Protein AF-A0A2U1Q531-F1 (afdb_monomer)

Sequence (154 aa):
MQNKRLWTYALSFSCIAGFIVIVLNQFQDQLVFYVTPTDALSKYIENPTKNKFRLGGLVLEGSVAHPVDSHEIEFVITDLITDMLVRYEGQVPDLFREGHSVVVEGEVLAKHDEKYMPAEVANAIEKNKKLLAEEAEAGKKEGKEGIAFELCRH

Nearest PDB structures (foldseek):
  8ce8-assembly1_E  TM=5.928E-01  e=1.194E-07  Escherichia coli K-12
  1sr3-assembly1_A  TM=6.585E-01  e=2.165E-04  Escherichia coli
  7btb-assembly1_A  TM=3.939E-01  e=7.224E-01  Saccharomyces cerevisiae S288C
  6m6a-assembly1_D  TM=3.343E-01  e=1.917E+00  Thermus thermophilus HB8
  8i23-assembly1_D  TM=4.726E-01  e=5.087E+00  Acetivibrio thermocellus DSM 1313

Radius of gyration: 32.81 Å; Cα contacts (8 Å, |Δi|>4): 137; chains: 1; bounding box: 94×30×105 Å

Mean predicted aligned error: 16.89 Å

Secondary structure (DSSP, 8-state):
-HHHHHHHHHHHHHHHHHHHHHHHHHHHHT---EE-HHHHHHHHHH--S---EEEEEEEPTT--B--TTSSEEEEEEE-SS-EEEEEEES---TT--TTSEEEEEE------------THHHHHHHHHHHHHHHHHHHTTTSTTS---------

Foldseek 3Di:
DVVVVVVVVVVVVVVVVVVVVVVVVVVVLVPQDEDEPVRCVVVCVVPVDDHWHWYKAAWAPPQWDDPPPFQKIWTWGDNVPDIDIDIDHHHDDPPDDHGDMDIDTGDDPDPPPPPVPPCVVVVVVVVVVVVVVVVVVVVVVVPPPPPDDDDDDD

pLDDT: mean 71.31, std 16.18, range [33.19, 96.44]

Organism: Artemisia annua (NCBI:txid35608)

InterPro domains:
  IPR004329 CcmE/CycJ protein [PF03100] (32-118)
  IPR004329 CcmE/CycJ protein [PTHR34128] (1-108)
  IPR012340 Nucleic acid-binding, OB-fold [G3DSA:2.40.50.140] (23-137)
  IPR036127 CcmE-like superfamily [SSF82093] (27-124)

Solvent-accessible surface area (backbone atoms only — not comparable to full-atom values): 9458 Å² total; per-residue (Å²): 121,70,67,62,55,53,50,54,50,52,51,51,52,50,52,53,52,51,50,54,53,52,53,57,54,58,50,61,79,66,58,61,47,80,31,40,51,60,53,44,53,57,50,41,75,76,52,83,70,89,59,59,34,28,40,40,32,31,29,44,70,92,39,72,42,73,56,90,94,55,60,41,38,36,35,33,34,28,65,93,80,39,79,40,84,43,80,44,81,54,88,78,58,93,84,70,52,64,73,35,81,47,76,45,76,47,69,86,78,76,72,82,76,73,80,66,79,58,74,64,61,60,54,52,52,54,51,51,54,50,52,57,53,51,54,60,58,56,64,66,70,71,76,76,84,74,93,71,88,84,93,80,88,133

Structure (mmCIF, N/CA/C/O backbone):
data_AF-A0A2U1Q531-F1
#
_entry.id   AF-A0A2U1Q531-F1
#
loop_
_atom_site.group_PDB
_atom_site.id
_atom_site.type_symbol
_atom_site.label_atom_id
_atom_site.label_alt_id
_atom_site.label_comp_id
_atom_site.label_asym_id
_atom_site.label_entity_id
_atom_site.label_seq_id
_atom_site.pdbx_PDB_ins_code
_atom_site.Cartn_x
_atom_site.Cartn_y
_atom_site.Cartn_z
_atom_site.occupancy
_atom_site.B_iso_or_equiv
_atom_site.auth_seq_id
_atom_site.auth_comp_id
_atom_site.auth_asym_id
_atom_site.auth_atom_id
_atom_site.pdbx_PDB_model_num
ATOM 1 N N . MET A 1 1 ? -26.069 -2.897 50.893 1.00 58.41 1 MET A N 1
ATOM 2 C CA . MET A 1 1 ? -26.891 -2.863 49.654 1.00 58.41 1 MET A CA 1
ATOM 3 C C . MET A 1 1 ? -26.386 -1.836 48.628 1.00 58.41 1 MET A C 1
ATOM 5 O O . MET A 1 1 ? -26.436 -2.141 47.446 1.00 58.41 1 MET A O 1
ATOM 9 N N . GLN A 1 2 ? -25.865 -0.665 49.032 1.00 71.62 2 GLN A N 1
ATOM 10 C CA . GLN A 1 2 ? -25.408 0.397 48.107 1.00 71.62 2 GLN A CA 1
ATOM 11 C C . GLN A 1 2 ? -24.202 0.002 47.228 1.00 71.62 2 GLN A C 1
ATOM 13 O O . GLN A 1 2 ? -24.205 0.264 46.029 1.00 71.62 2 GLN A O 1
ATOM 18 N N . ASN A 1 3 ? -23.226 -0.725 47.775 1.00 77.81 3 ASN A N 1
ATOM 19 C CA . ASN A 1 3 ? -21.984 -1.084 47.072 1.00 77.81 3 ASN A CA 1
ATOM 20 C C . ASN A 1 3 ? -22.235 -2.035 45.885 1.00 77.81 3 ASN A C 1
ATOM 22 O O . ASN A 1 3 ? -21.501 -2.003 44.903 1.00 77.81 3 ASN A O 1
ATOM 26 N N . LYS A 1 4 ? -23.305 -2.847 45.945 1.00 83.12 4 LYS A N 1
ATOM 27 C CA . LYS A 1 4 ? -23.683 -3.779 44.868 1.00 83.12 4 LYS A CA 1
ATOM 28 C C . LYS A 1 4 ? -24.121 -3.043 43.596 1.00 83.12 4 LYS A C 1
ATOM 30 O O . LYS A 1 4 ? -23.809 -3.495 42.504 1.00 83.12 4 LYS A O 1
ATOM 35 N N . ARG A 1 5 ? -24.792 -1.893 43.742 1.00 85.69 5 ARG A N 1
ATOM 36 C CA . ARG A 1 5 ? -25.214 -1.044 42.613 1.00 85.69 5 ARG A CA 1
ATOM 37 C C . ARG A 1 5 ? -24.028 -0.318 41.974 1.00 85.69 5 ARG A C 1
ATOM 39 O O . ARG A 1 5 ? -23.938 -0.233 40.755 1.00 85.69 5 ARG A O 1
ATOM 46 N N . LEU A 1 6 ? -23.084 0.143 42.796 1.00 86.94 6 LEU A N 1
ATOM 47 C CA . LEU A 1 6 ? -21.832 0.734 42.314 1.00 86.94 6 LEU A CA 1
ATOM 48 C C . LEU A 1 6 ? -21.014 -0.265 41.485 1.00 86.94 6 LEU A C 1
ATOM 50 O O . LEU A 1 6 ? -20.556 0.078 40.401 1.00 86.94 6 LEU A O 1
ATOM 54 N N . TRP A 1 7 ? -20.917 -1.517 41.940 1.00 91.44 7 TRP A N 1
ATOM 55 C CA . TRP A 1 7 ? -20.253 -2.586 41.191 1.00 91.44 7 TRP A CA 1
ATOM 56 C C . TRP A 1 7 ? -20.927 -2.890 39.850 1.00 91.44 7 TRP A C 1
ATOM 58 O O . TRP A 1 7 ? -20.230 -3.067 38.854 1.00 91.44 7 TRP A O 1
ATOM 68 N N . THR A 1 8 ? -22.264 -2.893 39.781 1.00 90.00 8 THR A N 1
ATOM 69 C CA . THR A 1 8 ? -22.966 -3.107 38.503 1.00 90.00 8 THR A CA 1
ATOM 70 C C . THR A 1 8 ? -22.721 -1.984 37.497 1.00 90.00 8 THR A C 1
ATOM 72 O O . THR A 1 8 ? -22.568 -2.257 36.309 1.00 90.00 8 THR A O 1
ATOM 75 N N . TYR A 1 9 ? -22.631 -0.729 37.952 1.00 93.06 9 TYR A N 1
ATOM 76 C CA . TYR A 1 9 ? -22.313 0.391 37.062 1.00 93.06 9 TYR A CA 1
ATOM 77 C C . TYR A 1 9 ? -20.852 0.374 36.611 1.00 93.06 9 TYR A C 1
ATOM 79 O O . TYR A 1 9 ? -20.586 0.588 35.432 1.00 93.06 9 TYR A O 1
ATOM 87 N N . ALA A 1 10 ? -19.919 0.057 37.513 1.00 93.06 10 ALA A N 1
ATOM 88 C CA . ALA A 1 10 ? -18.504 -0.066 37.175 1.00 93.06 10 ALA A CA 1
ATOM 89 C C . ALA A 1 10 ? -18.252 -1.186 36.151 1.00 93.06 10 ALA A C 1
ATOM 91 O O . ALA A 1 10 ? -17.524 -0.976 35.183 1.00 93.06 10 ALA A O 1
ATOM 92 N N . LEU A 1 11 ? -18.905 -2.342 36.319 1.00 94.00 11 LEU A N 1
ATOM 93 C CA . LEU A 1 11 ? -18.819 -3.455 35.372 1.00 94.00 11 LEU A CA 1
ATOM 94 C C . LEU A 1 11 ? -19.366 -3.059 33.994 1.00 94.00 11 LEU A C 1
ATOM 96 O O . LEU A 1 11 ? -18.704 -3.280 32.985 1.00 94.00 11 LEU A O 1
ATOM 100 N N . SER A 1 12 ? -20.544 -2.427 33.958 1.00 94.31 12 SER A N 1
ATOM 101 C CA . SER A 1 12 ? -21.162 -1.961 32.710 1.00 94.31 12 SER A CA 1
ATOM 102 C C . SER A 1 12 ? -20.265 -0.962 31.971 1.00 94.31 12 SER A C 1
ATOM 104 O O . SER A 1 12 ? -19.989 -1.125 30.784 1.00 94.31 12 SER A O 1
ATOM 106 N N . PHE A 1 13 ? -19.725 0.026 32.689 1.00 95.88 13 PHE A N 1
ATOM 107 C CA . PHE A 1 13 ? -18.823 1.019 32.110 1.00 95.88 13 PHE A CA 1
ATOM 108 C C . PHE A 1 13 ? -17.522 0.389 31.592 1.00 95.88 13 PHE A C 1
ATOM 110 O O . PHE A 1 13 ? -17.073 0.718 30.496 1.00 95.88 13 PHE A O 1
ATOM 117 N N . SER A 1 14 ? -16.947 -0.559 32.338 1.00 95.94 14 SER A N 1
ATOM 118 C CA . SER A 1 14 ? -15.740 -1.279 31.921 1.00 95.94 14 SER A CA 1
ATOM 119 C C . SER A 1 14 ? -15.973 -2.118 30.663 1.00 95.94 14 SER A C 1
ATOM 121 O O . SER A 1 14 ? -15.122 -2.108 29.775 1.00 95.94 14 SER A O 1
ATOM 123 N N . CYS A 1 15 ? -17.128 -2.780 30.541 1.00 95.94 15 CYS A N 1
ATOM 124 C CA . CYS A 1 15 ? -17.490 -3.512 29.327 1.00 95.94 15 CYS A CA 1
ATOM 125 C C . CYS A 1 15 ? -17.602 -2.586 28.111 1.00 95.94 15 CYS A C 1
ATOM 127 O O . CYS A 1 15 ? -17.067 -2.908 27.053 1.00 95.94 15 CYS A O 1
ATOM 129 N N . ILE A 1 16 ? -18.255 -1.430 28.259 1.00 96.44 16 ILE A N 1
ATOM 130 C CA . ILE A 1 16 ? -18.401 -0.458 27.166 1.00 96.44 16 ILE A CA 1
ATOM 131 C C . ILE A 1 16 ? -17.032 0.103 26.762 1.00 96.44 16 ILE A C 1
ATOM 133 O O . ILE A 1 16 ? -16.711 0.145 25.577 1.00 96.44 16 ILE A O 1
ATOM 137 N N . ALA A 1 17 ? -16.198 0.483 27.733 1.00 96.38 17 ALA A N 1
ATOM 138 C CA . ALA A 1 17 ? -14.851 0.982 27.467 1.00 96.38 17 ALA A CA 1
ATOM 139 C C . ALA A 1 17 ? -13.979 -0.070 26.762 1.00 96.38 17 ALA A C 1
ATOM 141 O O . ALA A 1 17 ? -13.321 0.241 25.771 1.00 96.38 17 ALA A O 1
ATOM 142 N N . GLY A 1 18 ? -14.021 -1.324 27.222 1.00 96.12 18 GLY A N 1
ATOM 143 C CA . GLY A 1 18 ? -13.305 -2.430 26.587 1.00 96.12 18 GLY A CA 1
ATOM 144 C C . GLY A 1 18 ? -13.766 -2.675 25.151 1.00 96.12 18 GLY A C 1
ATOM 145 O O . GLY A 1 18 ? -12.936 -2.845 24.262 1.00 96.12 18 GLY A O 1
ATOM 146 N N . PHE A 1 19 ? -15.076 -2.613 24.899 1.00 95.75 19 PHE A N 1
ATOM 147 C CA . PHE A 1 19 ? -15.628 -2.750 23.553 1.00 95.75 19 PHE A CA 1
ATOM 148 C C . PHE A 1 19 ? -15.118 -1.656 22.609 1.00 95.75 19 PHE A C 1
ATOM 150 O O . PHE A 1 19 ? -14.678 -1.962 21.505 1.00 95.75 19 PHE A O 1
ATOM 157 N N . ILE A 1 20 ? -15.104 -0.396 23.056 1.00 95.56 20 ILE A N 1
ATOM 158 C CA . ILE A 1 20 ? -14.587 0.725 22.259 1.00 95.56 20 ILE A CA 1
ATOM 159 C C . ILE A 1 20 ? -13.110 0.507 21.908 1.00 95.56 20 ILE A C 1
ATOM 161 O O . ILE A 1 20 ? -12.731 0.677 20.754 1.00 95.56 20 ILE A O 1
ATOM 165 N N . VAL A 1 21 ? -12.283 0.091 22.874 1.00 94.38 21 VAL A N 1
ATOM 166 C CA . VAL A 1 21 ? -10.851 -0.165 22.640 1.00 94.38 21 VAL A CA 1
ATOM 167 C C . VAL A 1 21 ? -10.642 -1.278 21.615 1.00 94.38 21 VAL A C 1
ATOM 169 O O . VAL A 1 21 ? -9.837 -1.115 20.702 1.00 94.38 21 VAL A O 1
ATOM 172 N N . ILE A 1 22 ? -11.384 -2.383 21.728 1.00 93.06 22 ILE A N 1
ATOM 173 C CA . ILE A 1 22 ? -11.291 -3.503 20.782 1.00 93.06 22 ILE A CA 1
ATOM 174 C C . ILE A 1 22 ? -11.713 -3.062 19.379 1.00 93.06 22 ILE A C 1
ATOM 176 O O . ILE A 1 22 ? -11.012 -3.358 18.417 1.00 93.06 22 ILE A O 1
ATOM 180 N N . VAL A 1 23 ? -12.821 -2.325 19.255 1.00 92.69 23 VAL A N 1
ATOM 181 C CA . VAL A 1 23 ? -13.294 -1.821 17.957 1.00 92.69 23 VAL A CA 1
ATOM 182 C C . VAL A 1 23 ? -12.263 -0.892 17.326 1.00 92.69 23 VAL A C 1
ATOM 184 O O . VAL A 1 23 ? -11.963 -1.051 16.149 1.00 92.69 23 VAL A O 1
ATOM 187 N N . LEU A 1 24 ? -11.686 0.041 18.091 1.00 89.25 24 LEU A N 1
ATOM 188 C CA . LEU A 1 24 ? -10.657 0.952 17.581 1.00 89.25 24 LEU A CA 1
ATOM 189 C C . LEU A 1 24 ? -9.398 0.208 17.125 1.00 89.25 24 LEU A C 1
ATOM 191 O O . LEU A 1 24 ? -8.827 0.577 16.105 1.00 89.25 24 LEU A O 1
ATOM 195 N N . ASN A 1 25 ? -8.983 -0.830 17.854 1.00 85.38 25 ASN A N 1
ATOM 196 C CA . ASN A 1 25 ? -7.822 -1.641 17.494 1.00 85.38 25 ASN A CA 1
ATOM 197 C C . ASN A 1 25 ? -8.085 -2.447 16.207 1.00 85.38 25 ASN A C 1
ATOM 199 O O . ASN A 1 25 ? -7.344 -2.316 15.241 1.00 85.38 25 ASN A O 1
ATOM 203 N N . GLN A 1 26 ? -9.224 -3.143 16.132 1.00 84.06 26 GLN A N 1
ATOM 204 C CA . GLN A 1 26 ? -9.630 -3.901 14.944 1.00 84.06 26 GLN A CA 1
ATOM 205 C C . GLN A 1 26 ? -9.780 -3.017 13.695 1.00 84.06 26 GLN A C 1
ATOM 207 O O . GLN A 1 26 ? -9.519 -3.460 12.579 1.00 84.06 26 GLN A O 1
ATOM 212 N N . PHE A 1 27 ? -10.228 -1.769 13.864 1.00 80.75 27 PHE A N 1
ATOM 213 C CA . PHE A 1 27 ? -10.390 -0.841 12.747 1.00 80.75 27 PHE A CA 1
ATOM 214 C C . PHE A 1 27 ? -9.044 -0.408 12.156 1.00 80.75 27 PHE A C 1
ATOM 216 O O . PHE A 1 27 ? -8.960 -0.206 10.949 1.00 80.75 27 PHE A O 1
ATOM 223 N N . GLN A 1 28 ? -7.993 -0.289 12.977 1.00 71.56 28 GLN A N 1
ATOM 224 C CA . GLN A 1 28 ? -6.650 0.058 12.499 1.00 71.56 28 GLN A CA 1
ATOM 225 C C . GLN A 1 28 ? -6.092 -1.013 11.555 1.00 71.56 28 GLN A C 1
ATOM 227 O O . GLN A 1 28 ? -5.512 -0.661 10.531 1.00 71.56 28 GLN A O 1
ATOM 232 N N . ASP A 1 29 ? -6.369 -2.290 11.827 1.00 65.38 29 ASP A N 1
ATOM 233 C CA . ASP A 1 29 ? -5.927 -3.414 10.990 1.00 65.38 29 ASP A CA 1
ATOM 234 C C . ASP A 1 29 ? -6.640 -3.485 9.624 1.00 65.38 29 ASP A C 1
ATOM 236 O O . ASP A 1 29 ? -6.157 -4.135 8.697 1.00 65.38 29 ASP A O 1
ATOM 240 N N . GLN A 1 30 ? -7.798 -2.829 9.471 1.00 65.00 30 GLN A N 1
ATOM 241 C CA . GLN A 1 30 ? -8.578 -2.829 8.224 1.00 65.00 30 GLN A CA 1
ATOM 242 C C . GLN A 1 30 ? -8.338 -1.607 7.332 1.00 65.00 30 GLN A C 1
ATOM 244 O O . GLN A 1 30 ? -8.865 -1.547 6.217 1.00 65.00 30 GLN A O 1
ATOM 249 N N . LEU A 1 31 ? -7.563 -0.622 7.788 1.00 63.94 31 LEU A N 1
ATOM 250 C CA . LEU A 1 31 ? -7.257 0.552 6.982 1.00 63.94 31 LEU A CA 1
ATOM 251 C C . LEU A 1 31 ? -6.187 0.197 5.950 1.00 63.94 31 LEU A C 1
ATOM 253 O O . LEU A 1 31 ? -4.989 0.283 6.200 1.00 63.94 31 LEU A O 1
ATOM 257 N N . VAL A 1 32 ? -6.634 -0.178 4.753 1.00 62.72 32 VAL A N 1
ATOM 258 C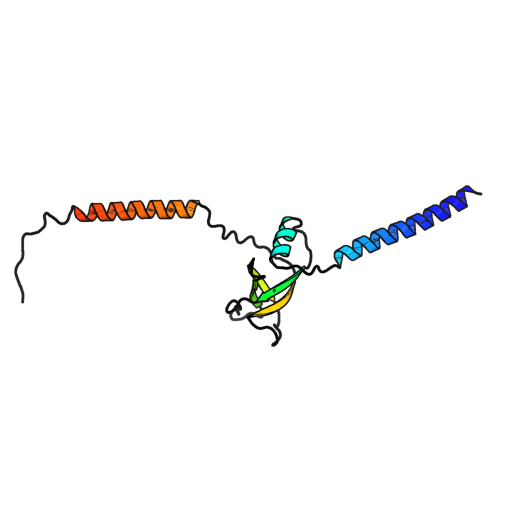 CA . VAL A 1 32 ? -5.754 -0.271 3.589 1.00 62.72 32 VAL A CA 1
ATOM 259 C C . VAL A 1 32 ? -5.355 1.152 3.201 1.00 62.72 32 VAL A C 1
ATOM 261 O O . VAL A 1 32 ? -6.119 1.883 2.567 1.00 62.72 32 VAL A O 1
ATOM 264 N N . PHE A 1 33 ? -4.178 1.580 3.653 1.00 66.12 33 PHE A N 1
ATOM 265 C CA . PHE A 1 33 ? -3.677 2.922 3.388 1.00 66.12 33 PHE A CA 1
ATOM 266 C C . PHE A 1 33 ? -3.363 3.071 1.898 1.00 66.12 33 PHE A C 1
ATOM 268 O O . PHE A 1 33 ? -2.575 2.298 1.349 1.00 66.12 33 PHE A O 1
ATOM 275 N N . TYR A 1 34 ? -3.964 4.082 1.265 1.00 69.81 34 TYR A N 1
ATOM 276 C CA . TYR A 1 34 ? -3.492 4.583 -0.020 1.00 69.81 34 TYR A CA 1
ATOM 277 C C . TYR A 1 34 ? -2.172 5.304 0.218 1.00 69.81 34 TYR A C 1
ATOM 279 O O . TYR A 1 34 ? -2.118 6.273 0.977 1.00 69.81 34 TYR A O 1
ATOM 287 N N . VAL A 1 35 ? -1.113 4.796 -0.389 1.00 73.62 35 VAL A N 1
ATOM 288 C CA . VAL A 1 35 ? 0.240 5.330 -0.266 1.00 73.62 35 VAL A CA 1
ATOM 289 C C . VAL A 1 35 ? 0.847 5.462 -1.651 1.00 73.62 35 VAL A C 1
ATOM 291 O O . VAL A 1 35 ? 0.609 4.637 -2.534 1.00 73.62 35 VAL A O 1
ATOM 294 N N . THR A 1 36 ? 1.621 6.518 -1.852 1.00 77.62 36 THR A N 1
ATOM 295 C CA . THR A 1 36 ? 2.486 6.624 -3.025 1.00 77.62 36 THR A CA 1
ATOM 296 C C . THR A 1 36 ? 3.713 5.724 -2.837 1.00 77.62 36 THR A C 1
ATOM 298 O O . THR A 1 36 ? 4.041 5.376 -1.698 1.00 77.62 36 THR A O 1
ATOM 301 N N . PRO A 1 37 ? 4.422 5.336 -3.912 1.00 72.75 37 PRO A N 1
ATOM 302 C CA . PRO A 1 37 ? 5.707 4.644 -3.828 1.00 72.75 37 PRO A CA 1
ATOM 303 C C . PRO A 1 37 ? 6.692 5.280 -2.835 1.00 72.75 37 PRO A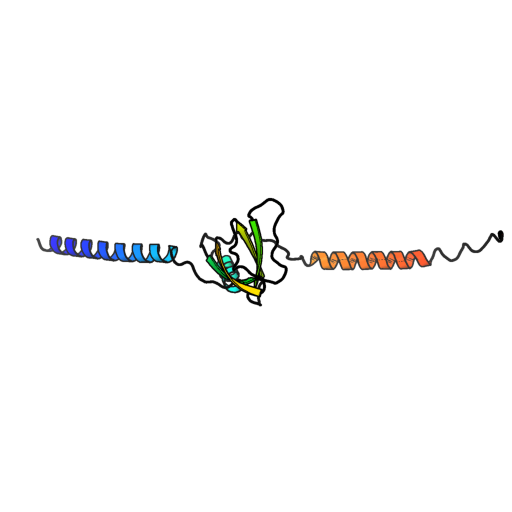 C 1
ATOM 305 O O . PRO A 1 37 ? 7.331 4.569 -2.059 1.00 72.75 37 PRO A O 1
ATOM 308 N N . THR A 1 38 ? 6.765 6.614 -2.815 1.00 76.75 38 THR A N 1
ATOM 309 C CA . THR A 1 38 ? 7.626 7.388 -1.909 1.00 76.75 38 THR A CA 1
ATOM 310 C C . THR A 1 38 ? 7.226 7.181 -0.447 1.00 76.75 38 THR A C 1
ATOM 312 O O . THR A 1 38 ? 8.056 6.810 0.385 1.00 76.75 38 THR A O 1
ATOM 315 N N . ASP A 1 39 ? 5.935 7.337 -0.140 1.00 74.88 39 ASP A N 1
ATOM 316 C CA . ASP A 1 39 ? 5.407 7.166 1.217 1.00 74.88 39 ASP A CA 1
ATOM 317 C C . ASP A 1 39 ? 5.472 5.709 1.681 1.00 74.88 39 ASP A C 1
ATOM 319 O O . ASP A 1 39 ? 5.685 5.438 2.864 1.00 74.88 39 ASP A O 1
ATOM 323 N N . ALA A 1 40 ? 5.283 4.761 0.760 1.00 72.25 40 ALA A N 1
ATOM 324 C CA . ALA A 1 40 ? 5.371 3.336 1.034 1.00 72.25 40 ALA A CA 1
ATOM 325 C C . ALA A 1 40 ? 6.783 2.951 1.488 1.00 72.25 40 ALA A C 1
ATOM 327 O O . ALA A 1 40 ? 6.920 2.238 2.479 1.00 72.25 40 ALA A O 1
ATOM 328 N N . LEU A 1 41 ? 7.829 3.469 0.833 1.00 69.81 41 LEU A N 1
ATOM 329 C CA . LEU A 1 41 ? 9.215 3.242 1.253 1.00 69.81 41 LEU A CA 1
ATOM 330 C C . LEU A 1 41 ? 9.505 3.851 2.626 1.00 69.81 41 LEU A C 1
ATOM 332 O O . LEU A 1 41 ? 10.062 3.168 3.484 1.00 69.81 41 LEU A O 1
ATOM 336 N N . SER A 1 42 ? 9.091 5.096 2.874 1.00 67.81 42 SER A N 1
ATOM 337 C CA . SER A 1 42 ? 9.291 5.739 4.180 1.00 67.81 42 SER A CA 1
ATOM 338 C C . SER A 1 42 ? 8.565 5.001 5.309 1.00 67.81 42 SER A C 1
ATOM 340 O O . SER A 1 42 ? 9.163 4.718 6.345 1.00 67.81 42 SER A O 1
ATOM 342 N N . LYS A 1 43 ? 7.303 4.608 5.099 1.00 66.25 43 LYS A N 1
ATOM 343 C CA . LYS A 1 43 ? 6.521 3.864 6.099 1.00 66.25 43 LYS A CA 1
ATOM 344 C C . LYS A 1 43 ? 7.017 2.435 6.301 1.00 66.25 43 LYS A C 1
ATOM 346 O O . LYS A 1 43 ? 6.919 1.921 7.413 1.00 66.25 43 LYS A O 1
ATOM 351 N N . TYR A 1 44 ? 7.563 1.801 5.263 1.00 64.00 44 TYR A N 1
ATOM 352 C CA . TYR A 1 44 ? 8.178 0.478 5.373 1.00 64.00 44 TYR A CA 1
ATOM 353 C C . TYR A 1 44 ? 9.440 0.507 6.247 1.00 64.00 44 TYR A C 1
ATOM 355 O O . TYR A 1 44 ? 9.639 -0.398 7.055 1.00 64.00 44 TYR A O 1
ATOM 363 N N . ILE A 1 45 ? 10.254 1.567 6.144 1.00 61.44 45 ILE A N 1
ATOM 364 C CA . ILE A 1 45 ? 11.418 1.783 7.023 1.00 61.44 45 ILE A CA 1
ATOM 365 C C . ILE A 1 45 ? 10.977 1.923 8.489 1.00 61.44 45 ILE A C 1
ATOM 367 O O . ILE A 1 45 ? 11.648 1.417 9.386 1.00 61.44 45 ILE A O 1
ATOM 371 N N . GLU A 1 46 ? 9.845 2.583 8.738 1.00 59.94 46 GLU A N 1
ATOM 372 C CA . GLU A 1 46 ? 9.331 2.807 10.092 1.00 59.94 46 GLU A CA 1
ATOM 373 C C . GLU A 1 46 ? 8.636 1.576 10.699 1.00 59.94 46 GLU A C 1
ATOM 375 O O . GLU A 1 46 ? 8.749 1.353 11.903 1.00 59.94 46 GLU A O 1
ATOM 380 N N . ASN A 1 47 ? 7.921 0.771 9.903 1.00 58.84 47 ASN A N 1
ATOM 381 C CA . ASN A 1 47 ? 7.176 -0.397 10.384 1.00 58.84 47 ASN A CA 1
ATOM 382 C C . ASN A 1 47 ? 7.214 -1.562 9.371 1.00 58.84 47 ASN A C 1
ATOM 384 O O . ASN A 1 47 ? 6.324 -1.681 8.527 1.00 58.84 47 ASN A O 1
ATOM 388 N N . PRO A 1 48 ? 8.178 -2.495 9.490 1.00 57.81 48 PRO A N 1
ATOM 389 C CA . PRO A 1 48 ? 8.377 -3.598 8.539 1.00 57.81 48 PRO A CA 1
ATOM 390 C C . PRO A 1 48 ? 7.361 -4.748 8.688 1.00 57.81 48 PRO A C 1
ATOM 392 O O . PRO A 1 48 ? 7.560 -5.844 8.167 1.00 57.81 48 PRO A O 1
ATOM 395 N N . THR A 1 49 ? 6.278 -4.551 9.442 1.00 53.31 49 THR A N 1
ATOM 396 C CA . THR A 1 49 ? 5.335 -5.617 9.799 1.00 53.31 49 THR A CA 1
ATOM 397 C C . THR A 1 49 ? 3.999 -5.445 9.083 1.00 53.31 49 THR A C 1
ATOM 399 O O . THR A 1 49 ? 3.144 -4.681 9.502 1.00 53.31 49 THR A O 1
ATOM 402 N N . LYS A 1 50 ? 3.828 -6.232 8.014 1.00 53.91 50 LYS A N 1
ATOM 403 C CA . LYS A 1 50 ? 2.554 -6.826 7.567 1.00 53.91 50 LYS A CA 1
ATOM 404 C C . LYS A 1 50 ? 1.339 -5.900 7.456 1.00 53.91 50 LYS A C 1
ATOM 406 O O . LYS A 1 50 ? 0.257 -6.257 7.913 1.00 53.91 50 LYS A O 1
ATOM 411 N N . ASN A 1 51 ? 1.473 -4.790 6.748 1.00 64.88 51 ASN A N 1
ATOM 412 C CA . ASN A 1 51 ? 0.292 -4.055 6.316 1.00 64.88 51 ASN A CA 1
ATOM 413 C C . ASN A 1 51 ? 0.087 -4.291 4.823 1.00 64.88 51 ASN A C 1
ATOM 415 O O . ASN A 1 51 ? 1.004 -4.142 4.019 1.00 64.88 51 ASN A O 1
ATOM 419 N N . LYS A 1 52 ? -1.118 -4.727 4.454 1.00 69.19 52 LYS A N 1
ATOM 420 C CA . LYS A 1 52 ? -1.558 -4.697 3.061 1.00 69.19 52 LYS A CA 1
ATOM 421 C C . LYS A 1 52 ? -1.644 -3.231 2.663 1.00 69.19 52 LYS A C 1
ATOM 423 O O . LYS A 1 52 ? -2.350 -2.459 3.314 1.00 69.19 52 LYS A O 1
ATOM 428 N N . PHE A 1 53 ? -0.918 -2.841 1.627 1.00 74.56 53 PHE A N 1
ATOM 429 C CA . PHE A 1 53 ? -0.894 -1.4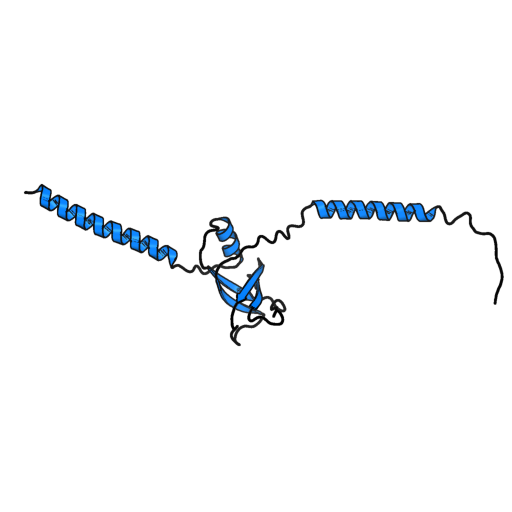64 1.155 1.00 74.56 53 PHE A CA 1
ATOM 430 C C . PHE A 1 53 ? -1.635 -1.359 -0.170 1.00 74.56 53 PHE A C 1
ATOM 432 O O . PHE A 1 53 ? -1.555 -2.255 -1.011 1.00 74.56 53 PHE A O 1
ATOM 439 N N . ARG A 1 54 ? -2.340 -0.241 -0.362 1.00 80.56 54 ARG A N 1
ATOM 440 C CA . ARG A 1 54 ? -2.790 0.193 -1.684 1.00 80.56 54 ARG A CA 1
ATOM 441 C C . ARG A 1 54 ? -1.782 1.192 -2.203 1.00 80.56 54 ARG A C 1
ATOM 443 O O . ARG A 1 54 ? -1.758 2.338 -1.764 1.00 80.56 54 ARG A O 1
ATOM 450 N N . LEU A 1 55 ? -0.947 0.744 -3.121 1.00 81.62 55 LEU A N 1
ATOM 451 C CA . LEU A 1 55 ? 0.054 1.569 -3.755 1.00 81.62 55 LEU A CA 1
ATOM 452 C C . LEU A 1 55 ? -0.519 2.162 -5.041 1.00 81.62 55 LEU A C 1
ATOM 454 O O . LEU A 1 55 ? -0.941 1.433 -5.937 1.00 81.62 55 LEU A O 1
ATOM 458 N N . GLY A 1 56 ? -0.576 3.488 -5.103 1.00 83.38 56 GLY A N 1
ATOM 459 C CA . GLY A 1 56 ? -1.018 4.223 -6.285 1.00 83.38 56 GLY A CA 1
ATOM 460 C C . GLY A 1 56 ? 0.159 4.892 -6.980 1.00 83.38 56 GLY A C 1
ATOM 461 O O . GLY A 1 56 ? 0.970 5.530 -6.315 1.00 83.38 56 GLY A O 1
ATOM 462 N N . GLY A 1 57 ? 0.240 4.783 -8.304 1.00 86.19 57 GLY A N 1
ATOM 463 C CA . GLY A 1 57 ? 1.250 5.488 -9.093 1.00 86.19 57 GLY A CA 1
ATOM 464 C C . GLY A 1 57 ? 1.072 5.285 -10.593 1.00 86.19 57 GLY A C 1
ATOM 465 O O . GLY A 1 57 ? 0.072 4.729 -11.045 1.00 86.19 57 GLY A O 1
ATOM 466 N N . LEU A 1 58 ? 2.030 5.767 -11.374 1.00 86.81 58 LEU A N 1
ATOM 467 C CA . LEU A 1 58 ? 2.045 5.664 -12.830 1.00 86.81 58 LEU A CA 1
ATOM 468 C C . LEU A 1 58 ? 2.834 4.430 -13.261 1.00 86.81 58 LEU A C 1
ATOM 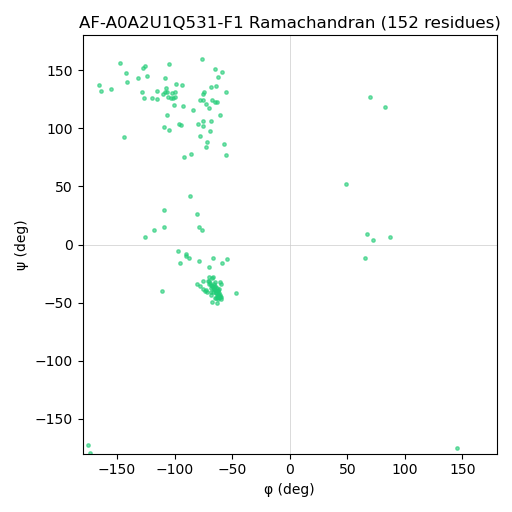470 O O . LEU A 1 58 ? 3.911 4.176 -12.730 1.00 86.81 58 LEU A O 1
ATOM 474 N N . VAL A 1 59 ? 2.333 3.681 -14.241 1.00 88.69 59 VAL A N 1
ATOM 475 C CA . VAL A 1 59 ? 3.107 2.585 -14.845 1.00 88.69 59 VAL A CA 1
ATOM 476 C C . VAL A 1 59 ? 4.130 3.167 -15.811 1.00 88.69 59 VAL A C 1
ATOM 478 O O . VAL A 1 59 ? 3.759 3.884 -16.744 1.00 88.69 59 VAL A O 1
ATOM 481 N N . LEU A 1 60 ? 5.405 2.838 -15.611 1.00 86.62 60 LEU A N 1
ATOM 482 C CA . LEU A 1 60 ? 6.479 3.280 -16.494 1.00 86.62 60 LEU A CA 1
ATOM 483 C C . LEU A 1 60 ? 6.361 2.607 -17.875 1.00 86.62 60 LEU A C 1
ATOM 485 O O . LEU A 1 60 ? 6.137 1.397 -17.967 1.00 86.62 60 LEU A O 1
ATOM 489 N N . GLU A 1 61 ? 6.531 3.383 -18.945 1.00 83.75 61 GLU A N 1
ATOM 490 C CA . GLU A 1 61 ? 6.499 2.879 -20.325 1.00 83.75 61 GLU A CA 1
ATOM 491 C C . GLU A 1 61 ? 7.642 1.890 -20.596 1.00 83.75 61 GLU A C 1
ATOM 493 O O . GLU A 1 61 ? 8.780 2.099 -20.174 1.00 83.75 61 GLU A O 1
ATOM 498 N N . GLY A 1 62 ? 7.330 0.785 -21.276 1.00 82.44 62 GLY A N 1
ATOM 499 C CA . GLY A 1 62 ? 8.253 -0.311 -21.564 1.00 82.44 62 GLY A CA 1
ATOM 500 C C . GLY A 1 62 ? 8.717 -1.117 -20.345 1.00 82.44 62 GLY A C 1
ATOM 501 O O . GLY A 1 62 ? 9.635 -1.926 -20.478 1.00 82.44 62 GLY A O 1
ATOM 502 N N . SER A 1 63 ? 8.130 -0.900 -19.161 1.00 81.31 63 SER A N 1
ATOM 503 C CA . SER A 1 63 ? 8.507 -1.617 -17.932 1.00 81.31 63 SER A CA 1
ATOM 504 C C . SER A 1 63 ? 7.728 -2.909 -17.699 1.00 81.31 63 SER A C 1
ATOM 506 O O . SER A 1 63 ? 8.066 -3.656 -16.782 1.00 81.31 63 SER A O 1
ATOM 508 N N . VAL A 1 64 ? 6.692 -3.172 -18.502 1.00 82.75 64 VAL A N 1
ATOM 509 C CA . VAL A 1 64 ? 5.829 -4.344 -18.349 1.00 82.75 64 VAL A CA 1
ATOM 510 C C . VAL A 1 64 ? 6.526 -5.563 -18.949 1.00 82.75 64 VAL A C 1
ATOM 512 O O . VAL A 1 64 ? 6.594 -5.739 -20.165 1.00 82.75 64 VAL A O 1
ATOM 515 N N . ALA A 1 65 ? 7.052 -6.417 -18.079 1.00 80.56 65 ALA A N 1
ATOM 516 C CA . ALA A 1 65 ? 7.662 -7.681 -18.445 1.00 80.56 65 ALA A CA 1
ATOM 517 C C . ALA A 1 65 ? 6.673 -8.832 -18.224 1.00 80.56 65 ALA A C 1
ATOM 519 O O . ALA A 1 65 ? 6.136 -9.028 -17.131 1.00 80.56 65 ALA A O 1
ATOM 520 N N . HIS A 1 66 ? 6.479 -9.625 -19.278 1.00 77.81 66 HIS A N 1
ATOM 521 C CA . HIS A 1 66 ? 5.743 -10.884 -19.239 1.00 77.81 66 HIS A CA 1
ATOM 522 C C . HIS A 1 66 ? 6.746 -12.045 -19.295 1.00 77.81 66 HIS A C 1
ATOM 524 O O . HIS A 1 66 ? 7.232 -12.368 -20.385 1.00 77.81 66 HIS A O 1
ATOM 530 N N . PRO A 1 67 ? 7.115 -12.654 -18.155 1.00 75.19 67 PRO A N 1
ATOM 531 C CA . PRO A 1 67 ? 7.881 -13.889 -18.165 1.00 75.19 67 PRO A CA 1
ATOM 532 C C . PRO A 1 67 ? 7.157 -14.962 -18.988 1.00 75.19 67 PRO A C 1
ATOM 534 O O . PRO A 1 67 ? 5.957 -15.193 -18.853 1.00 75.19 67 PRO A O 1
ATOM 537 N N . VAL A 1 68 ? 7.906 -15.598 -19.888 1.00 60.03 68 VAL A N 1
ATOM 538 C CA . VAL A 1 68 ? 7.414 -16.674 -20.752 1.00 60.03 68 VAL A CA 1
ATOM 539 C C . VAL A 1 68 ? 7.008 -17.844 -19.842 1.00 60.03 68 VAL A C 1
ATOM 541 O O . VAL A 1 68 ? 7.845 -18.309 -19.076 1.00 60.03 68 VAL A O 1
ATOM 544 N N . ASP A 1 69 ? 5.747 -18.285 -19.921 1.00 62.22 69 ASP A N 1
ATOM 545 C CA . ASP A 1 69 ? 5.117 -19.406 -19.183 1.00 62.22 69 ASP A CA 1
ATOM 546 C C . ASP A 1 69 ? 4.492 -19.171 -17.788 1.00 62.22 69 ASP A C 1
ATOM 548 O O . ASP A 1 69 ? 3.989 -20.130 -17.196 1.00 62.22 69 ASP A O 1
ATOM 552 N N . SER A 1 70 ? 4.384 -17.944 -17.264 1.00 63.00 70 SER A N 1
ATOM 553 C CA . SER A 1 70 ? 3.632 -17.703 -16.014 1.00 63.00 70 SER A CA 1
ATOM 554 C C . SER A 1 70 ? 2.542 -16.636 -16.148 1.00 63.00 70 SER A C 1
ATOM 556 O O . SER A 1 70 ? 2.605 -15.742 -16.985 1.00 63.00 70 SER A O 1
ATOM 558 N N . HIS A 1 71 ? 1.509 -16.729 -15.300 1.00 70.38 71 HIS A N 1
ATOM 559 C CA . HIS A 1 71 ? 0.510 -15.662 -15.105 1.00 70.38 71 HIS A CA 1
ATOM 560 C C . HIS A 1 71 ? 1.058 -14.570 -14.160 1.00 70.38 71 HIS A C 1
ATOM 562 O O . HIS A 1 71 ? 0.299 -13.919 -13.443 1.00 70.38 71 HIS A O 1
ATOM 568 N N . GLU A 1 7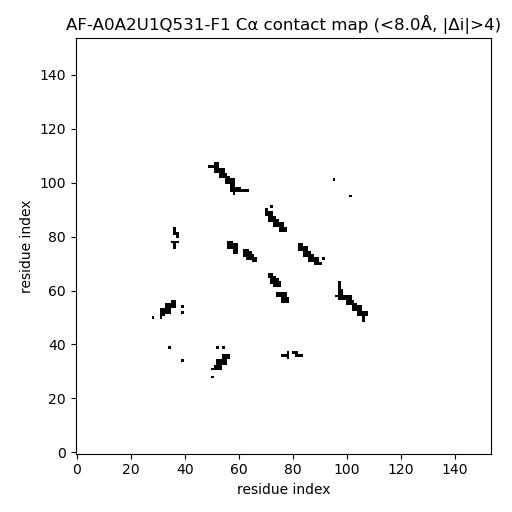2 ? 2.383 -14.418 -14.106 1.00 79.44 72 GLU A N 1
ATOM 569 C CA . GLU A 1 72 ? 3.059 -13.380 -13.338 1.00 79.44 72 GLU A CA 1
ATOM 570 C C . GLU A 1 72 ? 3.422 -12.236 -14.281 1.00 79.44 72 GLU A C 1
ATOM 572 O O . GLU A 1 72 ? 3.862 -12.461 -15.407 1.00 79.44 72 GLU A O 1
ATOM 577 N N . ILE A 1 73 ? 3.228 -11.004 -13.827 1.00 84.31 73 ILE A N 1
ATOM 578 C CA . ILE A 1 73 ? 3.581 -9.796 -14.568 1.00 84.31 73 ILE A CA 1
ATOM 579 C C . ILE A 1 73 ? 4.417 -8.930 -13.647 1.00 84.31 73 ILE A C 1
ATOM 581 O O . ILE A 1 73 ? 4.053 -8.686 -12.495 1.00 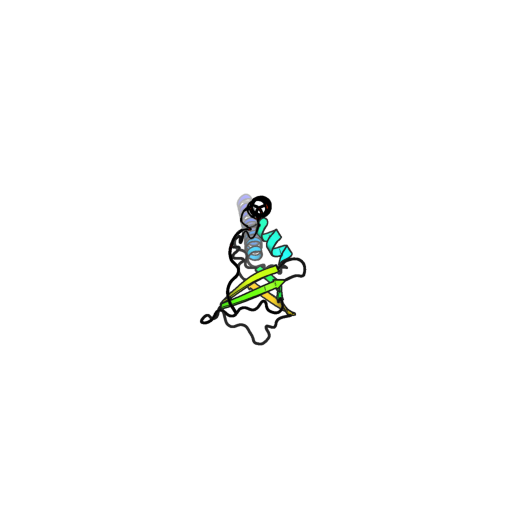84.31 73 ILE A O 1
ATOM 585 N N . GLU A 1 74 ? 5.545 -8.466 -14.162 1.00 86.56 74 GLU A N 1
ATOM 586 C CA . GLU A 1 74 ? 6.401 -7.518 -13.466 1.00 86.56 74 GLU A CA 1
ATOM 587 C C . GLU A 1 74 ? 6.288 -6.167 -14.155 1.00 86.56 74 GLU A C 1
ATOM 589 O O . GLU A 1 74 ? 6.369 -6.076 -15.377 1.00 86.56 74 GLU A O 1
ATOM 594 N N . PHE A 1 75 ? 6.064 -5.115 -13.381 1.00 87.31 75 PHE A N 1
ATOM 595 C CA . PHE A 1 75 ? 6.006 -3.757 -13.903 1.00 87.31 75 PHE A CA 1
ATOM 596 C C . PHE A 1 75 ? 6.525 -2.768 -12.871 1.00 87.31 75 PHE A C 1
ATOM 598 O O . PHE A 1 75 ? 6.528 -3.037 -11.668 1.00 87.31 75 PHE A O 1
ATOM 605 N N . VAL A 1 76 ? 6.983 -1.613 -13.346 1.00 87.94 76 VAL A N 1
ATOM 606 C CA . VAL A 1 76 ? 7.509 -0.560 -12.480 1.00 87.94 76 VAL A 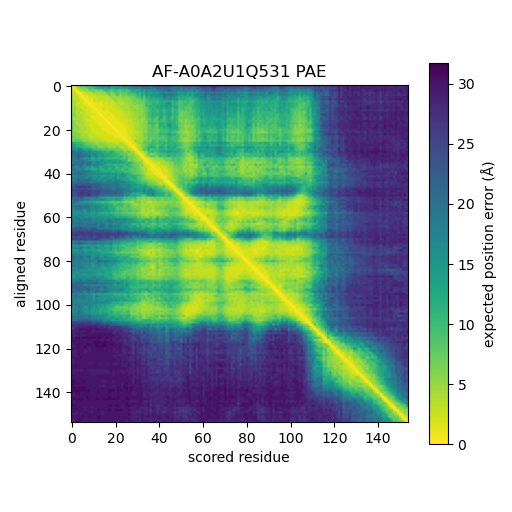CA 1
ATOM 607 C C . VAL A 1 76 ? 6.451 0.519 -12.309 1.00 87.94 76 VAL A C 1
ATOM 609 O O . VAL A 1 76 ? 5.933 1.060 -13.288 1.00 87.94 76 VAL A O 1
ATOM 612 N N . ILE A 1 77 ? 6.142 0.835 -11.053 1.00 87.25 77 ILE A N 1
ATOM 613 C CA . ILE A 1 77 ? 5.272 1.950 -10.688 1.00 87.25 77 ILE A CA 1
ATOM 614 C C . ILE A 1 77 ? 6.139 3.111 -10.214 1.00 87.25 77 ILE A C 1
ATOM 616 O O . ILE A 1 77 ? 6.994 2.936 -9.347 1.00 87.25 77 ILE A O 1
ATOM 620 N N . THR A 1 78 ? 5.892 4.298 -10.758 1.00 84.31 78 THR A N 1
ATOM 621 C CA . THR A 1 78 ? 6.604 5.531 -10.427 1.00 84.31 78 THR A CA 1
ATOM 622 C C . THR A 1 78 ? 5.642 6.628 -9.976 1.00 84.31 78 THR A C 1
ATOM 624 O O . THR A 1 78 ? 4.523 6.747 -10.475 1.00 84.31 78 THR A O 1
ATOM 627 N N . ASP A 1 79 ? 6.086 7.448 -9.027 1.00 84.25 79 ASP A N 1
ATOM 628 C CA . ASP A 1 79 ? 5.433 8.708 -8.630 1.00 84.25 79 ASP A CA 1
ATOM 629 C C . ASP A 1 79 ? 6.261 9.921 -9.092 1.00 84.25 79 ASP A C 1
ATOM 631 O O . ASP A 1 79 ? 6.324 10.947 -8.422 1.00 84.25 79 ASP A O 1
ATOM 635 N N . LEU A 1 80 ? 7.004 9.770 -10.201 1.00 81.19 80 LEU A N 1
ATOM 636 C CA . LEU A 1 80 ? 7.974 10.736 -10.755 1.00 81.19 80 LEU A CA 1
ATOM 637 C C . LEU A 1 80 ? 9.214 11.004 -9.880 1.00 81.19 80 LEU A C 1
ATOM 639 O O . LEU A 1 80 ? 10.165 11.632 -10.342 1.00 81.19 80 LEU A O 1
ATOM 643 N N . ILE A 1 81 ? 9.206 10.546 -8.629 1.00 78.56 81 ILE A N 1
ATOM 644 C CA . ILE A 1 81 ? 10.291 10.718 -7.655 1.00 78.56 81 ILE A CA 1
ATOM 645 C C . ILE A 1 81 ? 10.969 9.382 -7.355 1.00 78.56 81 ILE A C 1
ATOM 647 O O . ILE A 1 81 ? 12.185 9.322 -7.179 1.00 78.56 81 ILE A O 1
ATOM 651 N N . THR A 1 82 ? 10.192 8.307 -7.242 1.00 77.38 82 THR A N 1
ATOM 652 C CA . THR A 1 82 ? 10.704 6.990 -6.865 1.00 77.38 82 THR A CA 1
ATOM 653 C C . THR A 1 82 ? 10.013 5.896 -7.650 1.00 77.38 82 THR A C 1
ATOM 655 O O . THR A 1 82 ? 8.796 5.933 -7.840 1.00 77.38 82 THR A O 1
ATOM 658 N N . ASP A 1 83 ? 10.817 4.919 -8.056 1.00 83.56 83 ASP A N 1
ATOM 659 C CA . ASP A 1 83 ? 10.409 3.788 -8.870 1.00 83.56 83 ASP A CA 1
ATOM 660 C C . ASP A 1 83 ? 10.364 2.532 -7.997 1.00 83.56 83 ASP A C 1
ATOM 662 O O . ASP A 1 83 ? 11.304 2.241 -7.254 1.00 83.56 83 ASP A O 1
ATOM 666 N N . MET A 1 84 ? 9.268 1.782 -8.081 1.00 79.88 84 MET A N 1
ATOM 667 C CA . MET A 1 84 ? 9.069 0.547 -7.330 1.00 79.88 84 MET A CA 1
ATOM 668 C C . MET A 1 84 ? 8.705 -0.595 -8.275 1.00 79.88 84 MET A C 1
ATOM 670 O O . MET A 1 84 ? 7.748 -0.495 -9.044 1.00 79.88 84 MET A O 1
ATOM 674 N N . LEU A 1 85 ? 9.465 -1.690 -8.200 1.00 84.38 85 LEU A N 1
ATOM 675 C CA . LEU A 1 85 ? 9.161 -2.918 -8.926 1.00 84.38 85 LEU A CA 1
ATOM 676 C C . LEU A 1 85 ? 8.004 -3.645 -8.238 1.00 84.38 85 LEU A C 1
ATOM 678 O O . LEU A 1 85 ? 8.087 -3.982 -7.056 1.00 84.38 85 LEU A O 1
ATOM 682 N N . VAL A 1 86 ? 6.946 -3.915 -8.993 1.00 85.00 86 VAL A N 1
ATOM 683 C CA . VAL A 1 86 ? 5.773 -4.653 -8.536 1.00 85.00 86 VAL A CA 1
ATOM 684 C C . VAL A 1 86 ? 5.681 -5.956 -9.311 1.00 85.00 86 VAL A C 1
ATOM 686 O O . VAL A 1 86 ? 5.652 -5.961 -10.540 1.00 85.00 86 VAL A O 1
ATOM 689 N N . ARG A 1 87 ? 5.609 -7.067 -8.574 1.00 84.81 87 ARG A N 1
ATOM 690 C CA . ARG A 1 87 ? 5.277 -8.381 -9.120 1.00 84.81 87 ARG A CA 1
ATOM 691 C C . ARG A 1 87 ? 3.818 -8.676 -8.817 1.00 84.81 87 ARG A C 1
ATOM 693 O O . ARG A 1 87 ? 3.419 -8.716 -7.655 1.00 84.81 87 ARG A O 1
ATOM 700 N N . TYR A 1 88 ? 3.041 -8.878 -9.865 1.00 84.00 88 TYR A N 1
ATOM 701 C CA . TYR A 1 88 ? 1.636 -9.226 -9.785 1.00 84.00 88 TYR A CA 1
ATOM 702 C C . TYR A 1 88 ? 1.435 -10.667 -10.242 1.00 84.00 88 TYR A C 1
ATOM 704 O O . TYR A 1 88 ? 1.894 -11.045 -11.315 1.00 84.00 88 TYR A O 1
ATOM 712 N N . GLU A 1 89 ? 0.742 -11.461 -9.432 1.00 82.69 89 GLU A N 1
ATOM 713 C CA . GLU A 1 89 ? 0.350 -12.829 -9.765 1.00 82.69 89 GLU A CA 1
ATOM 714 C C . GLU A 1 89 ? -1.155 -12.837 -10.056 1.00 82.69 89 GLU A C 1
ATOM 716 O O . GLU A 1 89 ? -1.972 -12.590 -9.165 1.00 82.69 89 GLU A O 1
ATOM 721 N N . GLY A 1 90 ? -1.531 -13.069 -11.314 1.00 78.88 90 GLY A N 1
ATOM 722 C CA . GLY A 1 90 ? -2.930 -13.111 -11.725 1.00 78.88 90 GLY A CA 1
ATOM 723 C C . GLY A 1 90 ? -3.184 -12.574 -13.128 1.00 78.88 90 GLY A C 1
ATOM 724 O O . GLY A 1 90 ? -2.282 -12.220 -13.884 1.00 78.88 90 GLY A O 1
ATOM 725 N N . GLN A 1 91 ? -4.464 -12.499 -13.485 1.00 77.31 91 GLN A N 1
ATOM 726 C CA . GLN A 1 91 ? -4.882 -11.966 -14.774 1.00 77.31 91 GLN A CA 1
ATOM 727 C C . GLN A 1 91 ? -4.973 -10.441 -14.709 1.00 77.31 91 GLN A C 1
ATOM 729 O O . GLN A 1 91 ? -5.803 -9.886 -13.989 1.00 77.31 91 GLN A O 1
ATOM 734 N N . VAL A 1 92 ? -4.125 -9.762 -15.477 1.00 80.31 92 VAL A N 1
ATOM 735 C CA . VAL A 1 92 ? -4.173 -8.304 -15.602 1.00 80.31 92 VAL A CA 1
ATOM 736 C C . VAL A 1 92 ? -5.357 -7.899 -16.496 1.00 80.31 92 VAL A C 1
ATOM 738 O O . VAL A 1 92 ? -5.509 -8.460 -17.582 1.00 80.31 92 VAL A O 1
ATOM 741 N N . PRO A 1 93 ? -6.218 -6.956 -16.066 1.00 80.31 93 PRO A N 1
ATOM 742 C CA . PRO A 1 93 ? -7.336 -6.479 -16.879 1.00 80.31 93 PRO A CA 1
ATOM 743 C C . PRO A 1 93 ? -6.879 -5.751 -18.152 1.00 80.31 93 PRO A C 1
ATOM 745 O O . PRO A 1 93 ? -5.886 -5.032 -18.122 1.00 80.31 93 PRO A O 1
ATOM 748 N N . ASP A 1 94 ? -7.689 -5.789 -19.215 1.00 79.31 94 ASP A N 1
ATOM 749 C CA . ASP A 1 94 ? -7.435 -5.083 -20.493 1.00 79.31 94 ASP A CA 1
ATOM 750 C C . ASP A 1 94 ? -7.301 -3.548 -20.365 1.00 79.31 94 ASP A C 1
ATOM 752 O O . ASP A 1 94 ? -6.845 -2.860 -21.283 1.00 79.31 94 ASP A O 1
ATOM 756 N N . LEU A 1 95 ? -7.733 -2.996 -19.227 1.00 80.50 95 LEU A N 1
ATOM 757 C CA . LEU A 1 95 ? -7.614 -1.578 -18.877 1.00 80.50 95 LEU A CA 1
ATOM 758 C C . LEU A 1 95 ? -6.213 -1.194 -18.381 1.00 80.50 95 LEU A C 1
ATOM 760 O O . LEU A 1 95 ? -5.910 -0.005 -18.306 1.00 80.50 95 LEU A O 1
ATOM 764 N N . PHE A 1 96 ? -5.367 -2.165 -18.038 1.00 84.88 96 PHE A N 1
ATOM 765 C CA . PHE A 1 96 ? -3.992 -1.906 -17.638 1.00 84.88 96 PHE A CA 1
ATOM 766 C C . PHE A 1 96 ? -3.160 -1.510 -18.855 1.00 84.88 96 PHE A C 1
ATOM 768 O O . PHE A 1 96 ? -3.050 -2.255 -19.830 1.00 84.88 96 PHE A O 1
ATOM 775 N N . ARG A 1 97 ? -2.587 -0.309 -18.799 1.00 84.12 97 ARG A N 1
ATOM 776 C CA . ARG A 1 97 ? -1.768 0.256 -19.866 1.00 84.12 97 ARG A CA 1
ATOM 777 C C . ARG A 1 97 ? -0.607 1.028 -19.275 1.00 84.12 97 ARG A C 1
ATOM 779 O O . ARG A 1 97 ? -0.728 1.663 -18.229 1.00 84.12 97 ARG A O 1
ATOM 786 N N . GLU A 1 98 ? 0.496 1.010 -20.001 1.00 86.19 98 GLU A N 1
ATOM 787 C CA . GLU A 1 98 ? 1.640 1.873 -19.744 1.00 86.19 98 GLU A CA 1
ATOM 788 C C . GLU A 1 98 ? 1.233 3.356 -19.816 1.00 86.19 98 GLU A C 1
ATOM 790 O O . GLU A 1 98 ? 0.282 3.726 -20.518 1.00 86.19 98 GLU A O 1
ATOM 795 N N . GLY A 1 99 ? 1.894 4.203 -19.025 1.00 83.25 99 GLY A N 1
ATOM 796 C CA . GLY A 1 99 ? 1.622 5.643 -18.975 1.00 83.25 99 GLY A CA 1
ATOM 797 C C . GLY A 1 99 ? 0.309 6.039 -18.287 1.00 83.25 99 GLY A C 1
ATOM 798 O O . GLY A 1 99 ? -0.027 7.222 -18.251 1.00 83.25 99 GLY A O 1
ATOM 799 N N . HIS A 1 100 ? -0.443 5.085 -17.729 1.00 84.94 100 HIS A N 1
ATOM 800 C CA . HIS A 1 100 ? -1.677 5.351 -16.984 1.00 84.94 100 HIS A CA 1
ATOM 801 C C . HIS A 1 100 ? -1.464 5.195 -15.475 1.00 84.94 100 HIS A C 1
ATOM 803 O O . HIS A 1 100 ? -0.575 4.470 -15.021 1.00 84.94 100 HIS A O 1
ATOM 809 N N . SER A 1 101 ? -2.299 5.882 -14.690 1.00 84.94 101 SER A N 1
ATOM 810 C CA . SER A 1 101 ? -2.326 5.706 -13.241 1.00 84.94 101 SER A CA 1
ATOM 811 C C . SER A 1 101 ? -3.006 4.391 -12.880 1.00 84.94 101 SER A C 1
ATOM 813 O O . SER A 1 101 ? -4.098 4.071 -13.353 1.00 84.94 101 SER A O 1
ATOM 815 N N . VAL A 1 102 ? -2.350 3.626 -12.019 1.00 85.69 102 VAL A N 1
ATOM 816 C CA . VAL A 1 102 ? -2.834 2.346 -11.514 1.00 85.69 102 VAL A CA 1
ATOM 817 C C . VAL A 1 102 ? -2.791 2.348 -9.996 1.00 85.69 102 VAL A C 1
ATOM 819 O O . VAL A 1 102 ? -1.982 3.032 -9.369 1.00 85.69 102 VAL A O 1
ATOM 822 N N . VAL A 1 103 ? -3.685 1.565 -9.403 1.00 85.00 103 VAL A N 1
ATOM 823 C CA . VAL A 1 103 ? -3.671 1.274 -7.973 1.00 85.00 103 VAL A CA 1
ATOM 824 C C . VAL A 1 103 ? -3.522 -0.225 -7.820 1.00 85.00 103 VAL A C 1
ATOM 826 O O . VAL A 1 103 ? -4.310 -0.988 -8.377 1.00 85.00 103 VAL A O 1
ATOM 829 N N . VAL A 1 104 ? -2.522 -0.634 -7.055 1.00 82.56 104 VAL A N 1
ATOM 830 C CA . VAL A 1 104 ? -2.243 -2.033 -6.749 1.00 82.56 104 VAL A CA 1
ATOM 831 C C . VAL A 1 104 ? -2.439 -2.246 -5.259 1.00 82.56 104 VAL A C 1
ATOM 833 O O . VAL A 1 104 ? -1.950 -1.467 -4.448 1.00 82.56 104 VAL A O 1
ATOM 836 N N . GLU A 1 105 ? -3.167 -3.294 -4.886 1.00 81.31 105 GLU A N 1
ATOM 837 C CA . GLU A 1 105 ? -3.271 -3.741 -3.498 1.00 81.31 105 GLU A CA 1
ATOM 838 C C . GLU A 1 105 ? -2.385 -4.971 -3.309 1.00 81.31 105 GLU A C 1
ATOM 840 O O . GLU A 1 105 ? -2.514 -5.942 -4.053 1.00 81.31 105 GLU A O 1
ATOM 845 N N . GLY A 1 106 ? -1.486 -4.939 -2.328 1.00 76.38 106 GLY A N 1
ATOM 846 C CA . GLY A 1 106 ? -0.570 -6.049 -2.100 1.00 76.38 106 GLY A CA 1
ATOM 847 C C . GLY A 1 106 ? 0.284 -5.904 -0.850 1.00 76.38 106 GLY A C 1
ATOM 848 O O . GLY A 1 106 ? 0.178 -4.939 -0.089 1.00 76.38 106 GLY A O 1
ATOM 849 N N . GLU A 1 107 ? 1.132 -6.903 -0.635 1.00 69.38 107 GLU A N 1
ATOM 850 C CA . GLU A 1 107 ? 2.133 -6.905 0.426 1.00 69.38 107 GLU A CA 1
ATOM 851 C C . GLU A 1 107 ? 3.488 -6.522 -0.174 1.00 69.38 107 GLU A C 1
ATOM 853 O O . GLU A 1 107 ? 3.904 -7.060 -1.202 1.00 69.38 107 GLU A O 1
ATOM 858 N N . VAL A 1 108 ? 4.181 -5.577 0.461 1.00 65.00 108 VAL A N 1
ATOM 859 C CA . VAL A 1 108 ? 5.521 -5.171 0.029 1.00 65.00 108 VAL A CA 1
ATOM 860 C C . VAL A 1 108 ? 6.505 -6.256 0.454 1.00 65.00 108 VAL A C 1
ATOM 862 O O . VAL A 1 108 ? 6.907 -6.340 1.613 1.00 65.00 108 VAL A O 1
ATOM 865 N N . LEU A 1 109 ? 6.901 -7.096 -0.498 1.00 60.81 109 LEU A N 1
ATOM 866 C CA . LEU A 1 109 ? 8.027 -8.009 -0.349 1.00 60.81 109 LEU A CA 1
ATOM 867 C C . LEU A 1 109 ? 9.297 -7.252 -0.729 1.00 60.81 109 LEU A C 1
ATOM 869 O O . LEU A 1 109 ? 9.815 -7.404 -1.834 1.00 60.81 109 LEU A O 1
ATOM 873 N N . ALA A 1 110 ? 9.801 -6.415 0.177 1.00 56.66 110 ALA A N 1
ATOM 874 C CA . ALA A 1 110 ? 11.107 -5.810 -0.031 1.00 56.66 110 ALA A CA 1
ATOM 875 C C . ALA A 1 110 ? 12.177 -6.894 0.154 1.00 56.66 110 ALA A C 1
ATOM 877 O O . ALA A 1 110 ? 12.736 -7.083 1.236 1.00 56.66 110 ALA A O 1
ATOM 878 N N . LYS A 1 111 ? 12.498 -7.607 -0.929 1.00 51.53 111 LYS A N 1
ATOM 879 C CA . LYS A 1 111 ? 13.887 -8.001 -1.124 1.00 51.53 111 LYS A CA 1
ATOM 880 C C . LYS A 1 111 ? 14.634 -6.679 -1.212 1.00 51.53 111 LYS A C 1
ATOM 882 O O . LYS A 1 111 ? 14.392 -5.896 -2.124 1.00 51.53 111 LYS A O 1
ATOM 887 N N . HIS A 1 112 ? 15.447 -6.386 -0.206 1.00 48.31 112 HIS A N 1
ATOM 888 C CA . HIS A 1 112 ? 16.481 -5.374 -0.324 1.00 48.31 112 HIS A CA 1
ATOM 889 C C . HIS A 1 112 ? 17.368 -5.787 -1.508 1.00 48.31 112 HIS A C 1
ATOM 891 O O . HIS A 1 112 ? 18.362 -6.482 -1.324 1.00 48.31 112 HIS A O 1
ATOM 897 N N . ASP A 1 113 ? 17.005 -5.397 -2.729 1.00 44.50 113 ASP A N 1
ATOM 898 C CA . ASP A 1 113 ? 17.983 -5.268 -3.793 1.00 44.50 113 ASP A CA 1
ATOM 899 C C . ASP A 1 113 ? 18.772 -4.014 -3.439 1.00 44.50 113 ASP A C 1
ATOM 901 O O . ASP A 1 113 ? 18.494 -2.896 -3.875 1.00 44.50 113 ASP A O 1
ATOM 905 N N . GLU A 1 114 ? 19.767 -4.218 -2.577 1.00 45.41 114 GLU A N 1
ATOM 906 C CA . GLU A 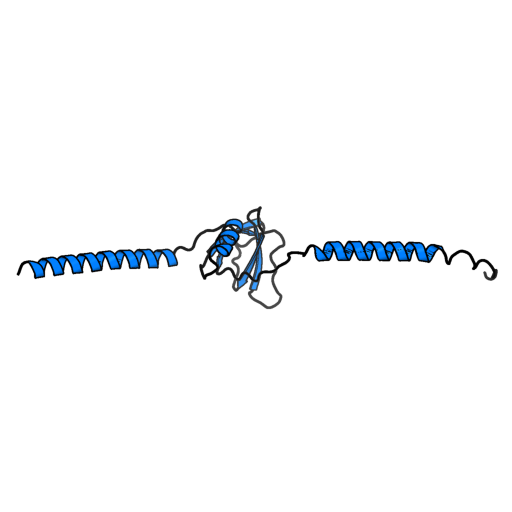1 114 ? 20.976 -3.416 -2.563 1.00 45.41 114 GLU A CA 1
ATOM 907 C C . GLU A 1 114 ? 21.593 -3.460 -3.969 1.00 45.41 114 GLU A C 1
ATOM 909 O O . GLU A 1 114 ? 22.610 -4.093 -4.226 1.00 45.41 114 GLU A O 1
ATOM 914 N N . LYS A 1 115 ? 21.015 -2.704 -4.901 1.00 50.62 115 LYS A N 1
ATOM 915 C CA . LYS A 1 115 ? 21.780 -2.085 -5.979 1.00 50.62 115 LYS A CA 1
ATOM 916 C C . LYS A 1 115 ? 22.320 -0.742 -5.489 1.00 50.62 115 LYS A C 1
ATOM 918 O O . LYS A 1 115 ? 22.308 0.260 -6.195 1.00 50.62 115 LYS A O 1
ATOM 923 N N . TYR A 1 116 ? 22.806 -0.732 -4.248 1.00 45.66 116 TYR A N 1
ATOM 924 C CA . TYR A 1 116 ? 23.786 0.229 -3.788 1.00 45.66 116 TYR A CA 1
ATOM 925 C C . TYR A 1 116 ? 25.099 -0.235 -4.405 1.00 45.66 116 TYR A C 1
ATOM 927 O O . TYR A 1 116 ? 25.622 -1.274 -4.026 1.00 45.66 116 TYR A O 1
ATOM 935 N N . MET A 1 117 ? 25.600 0.465 -5.419 1.00 53.38 117 MET A N 1
ATOM 936 C CA . MET A 1 117 ? 26.985 0.269 -5.841 1.00 53.38 117 MET A CA 1
ATOM 937 C C . MET A 1 117 ? 27.860 0.807 -4.701 1.00 53.38 117 MET A C 1
ATOM 939 O O . MET A 1 117 ? 27.913 2.029 -4.536 1.00 53.38 117 MET A O 1
ATOM 943 N N . PRO A 1 118 ? 28.523 -0.040 -3.886 1.00 52.47 118 PRO A N 1
ATOM 944 C CA . PRO A 1 118 ? 29.406 0.474 -2.856 1.00 52.47 118 PRO A CA 1
ATOM 945 C C . PRO A 1 118 ? 30.544 1.240 -3.537 1.00 52.47 118 PRO A C 1
ATOM 947 O O . PRO A 1 118 ? 31.024 0.856 -4.608 1.00 52.47 118 PRO A O 1
ATOM 950 N N . ALA A 1 119 ? 30.999 2.325 -2.910 1.00 57.59 119 ALA A N 1
ATOM 951 C CA . ALA A 1 119 ? 32.071 3.190 -3.413 1.00 57.59 119 ALA A CA 1
ATOM 952 C C . ALA A 1 119 ? 33.388 2.440 -3.737 1.00 57.59 119 ALA A C 1
ATOM 954 O O . ALA A 1 119 ? 34.264 2.975 -4.417 1.00 57.59 119 ALA A O 1
ATOM 955 N N . GLU A 1 120 ? 33.523 1.181 -3.315 1.00 55.78 120 GLU A N 1
ATOM 956 C CA . GLU A 1 120 ? 34.612 0.277 -3.696 1.00 55.78 120 GLU A CA 1
ATOM 957 C C . GLU A 1 120 ? 34.679 -0.005 -5.206 1.00 55.78 120 GLU A C 1
ATOM 959 O O . GLU A 1 120 ? 35.781 -0.128 -5.746 1.00 55.78 120 GLU A O 1
ATOM 964 N N . VAL A 1 121 ? 33.545 -0.024 -5.921 1.00 55.84 121 VAL A N 1
ATOM 965 C CA . VAL A 1 121 ? 33.530 -0.293 -7.374 1.00 55.84 121 VAL A CA 1
ATOM 966 C C . VAL A 1 121 ? 34.125 0.878 -8.169 1.00 55.84 121 VAL A C 1
ATOM 968 O O . VAL A 1 121 ? 34.795 0.662 -9.178 1.00 55.84 121 VAL A O 1
ATOM 971 N N . ALA A 1 122 ? 33.980 2.117 -7.685 1.00 56.81 122 ALA A N 1
ATOM 972 C CA . ALA A 1 122 ? 34.610 3.288 -8.301 1.00 56.81 122 ALA A CA 1
ATOM 973 C C . ALA A 1 122 ? 36.146 3.237 -8.180 1.00 56.81 122 ALA A C 1
ATOM 975 O O . ALA A 1 122 ? 36.861 3.490 -9.153 1.00 56.81 122 ALA A O 1
ATOM 976 N N . ASN A 1 123 ? 36.651 2.812 -7.018 1.00 60.41 123 ASN A N 1
ATOM 977 C CA . ASN A 1 123 ? 38.089 2.681 -6.772 1.00 60.41 123 ASN A CA 1
ATOM 978 C C . ASN A 1 123 ? 38.716 1.523 -7.569 1.00 60.41 123 ASN A C 1
ATOM 980 O O . ASN A 1 123 ? 39.852 1.639 -8.034 1.00 60.41 123 ASN A O 1
ATOM 984 N N . ALA A 1 124 ? 37.984 0.423 -7.778 1.00 59.41 124 ALA A N 1
ATOM 985 C CA . ALA A 1 124 ? 38.444 -0.696 -8.604 1.00 59.41 124 ALA A CA 1
ATOM 986 C C . ALA A 1 124 ? 38.574 -0.312 -10.092 1.00 59.41 124 ALA A C 1
ATOM 988 O O . ALA A 1 124 ? 39.537 -0.706 -10.754 1.00 59.41 124 ALA A O 1
ATOM 989 N N . ILE A 1 125 ? 37.654 0.514 -10.604 1.00 61.69 125 ILE A N 1
ATOM 990 C CA . ILE A 1 125 ? 37.705 1.024 -11.982 1.00 61.69 125 ILE A CA 1
ATOM 991 C C . ILE A 1 125 ? 38.876 2.001 -12.159 1.00 61.69 125 ILE A C 1
ATOM 993 O O . ILE A 1 125 ? 39.590 1.924 -13.159 1.00 61.69 125 ILE A O 1
ATOM 997 N N . GLU A 1 126 ? 39.138 2.880 -11.186 1.00 63.00 126 GLU A N 1
ATOM 998 C CA . GLU A 1 126 ? 40.268 3.816 -11.263 1.00 63.00 126 GLU A CA 1
ATOM 999 C C . GLU A 1 126 ? 41.627 3.096 -11.188 1.00 63.00 126 GLU A C 1
ATOM 1001 O O . GLU A 1 126 ? 42.572 3.466 -11.891 1.00 63.00 126 GLU A O 1
ATOM 1006 N N . LYS A 1 127 ? 41.720 2.020 -10.393 1.00 63.22 127 LYS A N 1
ATOM 1007 C CA . LYS A 1 127 ? 42.932 1.195 -10.284 1.00 63.22 127 LYS A CA 1
ATOM 1008 C C . LYS A 1 127 ? 43.208 0.418 -11.574 1.00 63.22 127 LYS A C 1
ATOM 1010 O O . LYS A 1 127 ? 44.337 0.444 -12.055 1.00 63.22 127 LYS A O 1
ATOM 1015 N N . ASN A 1 128 ? 42.180 -0.170 -12.192 1.00 65.12 128 ASN A N 1
ATOM 1016 C CA . ASN A 1 128 ? 42.317 -0.815 -13.503 1.00 65.12 128 ASN A CA 1
ATOM 1017 C C . ASN A 1 128 ? 42.658 0.186 -14.614 1.00 65.12 128 ASN A C 1
ATOM 1019 O O . ASN A 1 128 ? 43.466 -0.121 -15.483 1.00 65.12 128 ASN A O 1
ATOM 1023 N N . LYS A 1 129 ? 42.130 1.415 -14.565 1.00 64.44 129 LYS A N 1
ATOM 1024 C CA . LYS A 1 129 ? 42.477 2.465 -15.536 1.00 64.44 129 LYS A CA 1
ATOM 1025 C C . LYS A 1 129 ? 43.950 2.893 -15.450 1.00 64.44 129 LYS A C 1
ATOM 1027 O O . LYS A 1 129 ? 44.532 3.231 -16.475 1.00 64.44 129 LYS A O 1
ATOM 1032 N N . LYS A 1 130 ? 44.557 2.857 -14.256 1.00 64.25 130 LYS A N 1
ATOM 1033 C CA . LYS A 1 130 ? 45.994 3.131 -14.058 1.00 64.25 130 LYS A CA 1
ATOM 1034 C C . LYS A 1 130 ? 46.875 1.982 -14.556 1.00 64.25 130 LYS A C 1
ATOM 1036 O O . LYS A 1 130 ? 47.858 2.256 -15.229 1.00 64.25 130 LYS A O 1
ATOM 1041 N N . LEU A 1 131 ? 46.474 0.729 -14.328 1.00 65.25 131 LEU A N 1
ATOM 1042 C CA . LEU A 1 131 ? 47.187 -0.450 -14.843 1.00 65.25 131 LEU A CA 1
ATOM 1043 C C . LEU A 1 131 ? 47.173 -0.506 -16.382 1.00 65.25 131 LEU A C 1
ATOM 1045 O O . LEU A 1 131 ? 48.210 -0.716 -17.000 1.00 65.25 131 LEU A O 1
ATOM 1049 N N . LEU A 1 132 ? 46.031 -0.194 -17.008 1.00 64.06 132 LEU A N 1
ATOM 1050 C CA . LEU A 1 132 ? 45.910 -0.121 -18.471 1.00 64.06 132 LEU A CA 1
ATOM 1051 C C . LEU A 1 132 ? 46.707 1.047 -19.086 1.00 64.06 132 LEU A C 1
ATOM 1053 O O . LEU A 1 132 ? 47.149 0.960 -20.230 1.00 64.06 132 LEU A O 1
ATOM 1057 N N . ALA A 1 133 ? 46.905 2.142 -18.342 1.00 62.84 133 ALA A N 1
ATOM 1058 C CA . ALA A 1 133 ? 47.758 3.253 -18.770 1.00 62.84 133 ALA A CA 1
ATOM 1059 C C . ALA A 1 133 ? 49.257 2.919 -18.646 1.00 62.84 133 ALA A C 1
ATOM 1061 O O . ALA A 1 133 ? 50.054 3.379 -19.460 1.00 62.84 133 ALA A O 1
ATOM 1062 N N . GLU A 1 134 ? 49.635 2.091 -17.670 1.00 60.47 134 GLU A N 1
ATOM 1063 C CA . GLU A 1 134 ? 51.016 1.645 -17.451 1.00 60.47 134 GLU A CA 1
ATOM 1064 C C . GLU A 1 134 ? 51.446 0.585 -18.488 1.00 60.47 134 GLU A C 1
ATOM 1066 O O . GLU A 1 134 ? 52.550 0.656 -19.030 1.00 60.47 134 GLU A O 1
ATOM 1071 N N . GLU A 1 135 ? 50.542 -0.326 -18.875 1.00 60.00 135 GLU A N 1
ATOM 1072 C CA . GLU A 1 135 ? 50.762 -1.288 -19.970 1.00 60.00 135 GLU A CA 1
ATOM 1073 C C . GLU A 1 135 ? 50.879 -0.602 -21.347 1.00 60.00 135 GLU A C 1
ATOM 1075 O O . GLU A 1 135 ? 51.689 -1.008 -22.186 1.00 60.00 135 GLU A O 1
ATOM 1080 N N . ALA A 1 136 ? 50.139 0.492 -21.568 1.00 57.78 136 ALA A N 1
ATOM 1081 C CA . ALA A 1 136 ? 50.230 1.295 -22.791 1.00 57.78 136 ALA A CA 1
ATOM 1082 C C . ALA A 1 136 ? 51.554 2.082 -22.909 1.00 57.78 136 ALA A C 1
ATOM 1084 O O . ALA A 1 136 ? 52.027 2.338 -24.020 1.00 57.78 136 ALA A 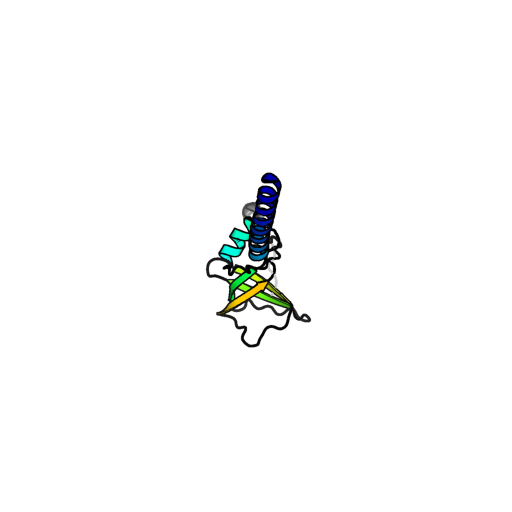O 1
ATOM 1085 N N . GLU A 1 137 ? 52.183 2.438 -21.785 1.00 54.94 137 GLU A N 1
ATOM 1086 C CA . GLU A 1 137 ? 53.507 3.078 -21.752 1.00 54.94 137 GLU A CA 1
ATOM 1087 C C . GLU A 1 137 ? 54.647 2.051 -21.918 1.00 54.94 137 GLU A C 1
ATOM 1089 O O . GLU A 1 137 ? 55.647 2.340 -22.585 1.00 54.94 137 GLU A O 1
ATOM 1094 N N . ALA A 1 138 ? 54.487 0.826 -21.399 1.00 53.53 138 ALA A N 1
ATOM 1095 C CA . ALA A 1 138 ? 55.460 -0.260 -21.556 1.00 53.53 138 ALA A CA 1
ATOM 1096 C C . ALA A 1 138 ? 55.554 -0.771 -23.009 1.00 53.53 138 ALA A C 1
ATOM 1098 O O . ALA A 1 138 ? 56.655 -0.996 -23.518 1.00 53.53 138 ALA A O 1
ATOM 1099 N N . GLY A 1 139 ? 54.427 -0.840 -23.729 1.00 46.50 139 GLY A N 1
ATOM 1100 C CA . GLY A 1 139 ? 54.382 -1.245 -25.143 1.00 46.50 139 GLY A CA 1
ATOM 1101 C C . GLY A 1 139 ? 55.066 -0.278 -26.122 1.00 46.50 139 GLY A C 1
ATOM 1102 O O . GLY A 1 139 ? 55.301 -0.628 -27.278 1.00 46.50 139 GLY A O 1
ATOM 1103 N N . LYS A 1 140 ? 55.436 0.937 -25.688 1.00 49.06 140 LYS A N 1
ATOM 1104 C CA . LYS A 1 140 ? 56.115 1.927 -26.543 1.00 49.06 140 LYS A CA 1
ATOM 1105 C C . LYS A 1 140 ? 57.646 1.830 -26.509 1.00 49.06 140 LYS A C 1
ATOM 1107 O O . LYS A 1 140 ? 58.300 2.465 -27.337 1.00 49.06 140 LYS A O 1
ATOM 1112 N N . LYS A 1 141 ? 58.234 1.038 -25.600 1.00 46.47 141 LYS A N 1
ATOM 1113 C CA . LYS A 1 141 ? 59.699 0.878 -25.497 1.00 46.47 141 LYS A CA 1
ATOM 1114 C C . LYS A 1 141 ? 60.283 -0.333 -26.235 1.00 46.47 141 LYS A C 1
ATOM 1116 O O . LYS A 1 141 ? 61.472 -0.291 -26.527 1.00 46.47 141 LYS A O 1
ATOM 1121 N N . GLU A 1 142 ? 59.491 -1.329 -26.638 1.00 45.09 142 GLU A N 1
ATOM 1122 C CA . GLU A 1 142 ? 60.002 -2.461 -27.444 1.00 45.09 142 GLU A CA 1
ATOM 1123 C C . GLU A 1 142 ? 59.986 -2.216 -28.968 1.00 45.09 142 GLU A C 1
ATOM 1125 O O . GLU A 1 142 ? 60.635 -2.928 -29.727 1.00 45.09 142 GLU A O 1
ATOM 1130 N N . GLY A 1 143 ? 59.327 -1.158 -29.450 1.00 40.22 143 GLY A N 1
ATOM 1131 C CA . GLY A 1 143 ? 59.195 -0.874 -30.887 1.00 40.22 143 GLY A CA 1
ATOM 1132 C C . GLY A 1 143 ? 60.410 -0.238 -31.583 1.00 40.22 143 GLY A C 1
ATOM 1133 O O . GLY A 1 143 ? 60.235 0.317 -32.667 1.00 40.22 143 GLY A O 1
ATOM 1134 N N . LYS A 1 144 ? 61.617 -0.233 -30.989 1.00 44.75 144 LYS A N 1
ATOM 1135 C CA . LYS A 1 144 ? 62.774 0.509 -31.544 1.00 44.75 144 LYS A CA 1
ATOM 1136 C C . LYS A 1 144 ? 64.078 -0.258 -31.797 1.00 44.75 144 LYS A C 1
ATOM 1138 O O . LYS A 1 144 ? 65.018 0.383 -32.252 1.00 44.75 144 LYS A O 1
ATOM 1143 N N . GLU A 1 145 ? 64.135 -1.582 -31.641 1.00 45.25 145 GLU A N 1
ATOM 1144 C CA . GLU A 1 145 ? 65.339 -2.367 -32.014 1.00 45.25 145 GLU A CA 1
ATOM 1145 C C . GLU A 1 145 ? 65.136 -3.420 -33.125 1.00 45.25 145 GLU A C 1
ATOM 1147 O O . GLU A 1 145 ? 66.026 -4.217 -33.392 1.00 45.25 145 GLU A O 1
ATOM 1152 N N . GLY A 1 146 ? 64.011 -3.406 -33.847 1.00 41.78 146 GLY A N 1
ATOM 1153 C CA . GLY A 1 146 ? 63.685 -4.460 -34.823 1.00 41.78 146 GLY A CA 1
ATOM 1154 C C . GLY A 1 146 ? 63.731 -4.097 -36.312 1.00 41.78 146 GLY A C 1
ATOM 1155 O O . GLY A 1 146 ? 63.149 -4.832 -37.101 1.00 41.78 146 GLY A O 1
ATOM 1156 N N . ILE A 1 147 ? 64.337 -2.977 -36.735 1.00 46.66 147 ILE A N 1
ATOM 1157 C CA . ILE A 1 147 ? 64.384 -2.599 -38.166 1.00 46.66 147 ILE A CA 1
ATOM 1158 C C . ILE A 1 147 ? 65.660 -3.138 -38.833 1.00 46.66 147 ILE A C 1
ATOM 1160 O O . ILE A 1 147 ? 66.600 -2.395 -39.105 1.00 46.66 147 ILE A O 1
ATOM 1164 N N . ALA A 1 148 ? 65.702 -4.440 -39.104 1.00 45.62 148 ALA A N 1
ATOM 1165 C CA . ALA A 1 148 ? 66.629 -5.029 -40.070 1.00 45.62 148 ALA A CA 1
ATOM 1166 C C . ALA A 1 148 ? 66.049 -6.346 -40.610 1.00 45.62 148 ALA A C 1
ATOM 1168 O O . ALA A 1 148 ? 65.629 -7.177 -39.814 1.00 45.62 148 ALA A O 1
ATOM 1169 N N . PHE A 1 149 ? 66.098 -6.522 -41.942 1.00 39.59 149 PHE A N 1
ATOM 1170 C CA . PHE A 1 149 ? 65.545 -7.638 -42.740 1.00 39.59 149 PHE A CA 1
ATOM 1171 C C . PHE A 1 149 ? 63.998 -7.657 -42.804 1.00 39.59 149 PHE A C 1
ATOM 1173 O O . PHE A 1 149 ? 63.332 -7.581 -41.789 1.00 39.59 149 PHE A O 1
ATOM 1180 N N . GLU A 1 150 ? 63.309 -7.704 -43.948 1.00 33.19 150 GLU A N 1
ATOM 1181 C CA . GLU A 1 150 ? 63.611 -8.399 -45.202 1.00 33.19 150 GLU A CA 1
ATOM 1182 C C . GLU A 1 150 ? 62.748 -7.838 -46.357 1.00 33.19 150 GLU A C 1
ATOM 1184 O O . GLU A 1 150 ? 61.535 -7.677 -46.227 1.00 33.19 150 GLU A O 1
ATOM 1189 N N . LEU A 1 151 ? 63.381 -7.527 -47.493 1.00 41.62 151 LEU A N 1
ATOM 1190 C CA . LEU A 1 151 ? 62.747 -7.076 -48.738 1.00 41.62 151 LEU A CA 1
ATOM 1191 C C . LEU A 1 151 ? 62.522 -8.309 -49.636 1.00 41.62 151 LEU A C 1
ATOM 1193 O O . LEU A 1 151 ? 63.476 -8.790 -50.245 1.00 41.62 151 LEU A O 1
ATOM 1197 N N . CYS A 1 152 ? 61.294 -8.835 -49.741 1.00 36.38 152 CYS A N 1
ATOM 1198 C CA . CYS A 1 152 ? 60.912 -9.728 -50.846 1.00 36.38 152 CYS A CA 1
ATOM 1199 C C . CYS A 1 152 ? 59.393 -9.943 -50.985 1.00 36.38 152 CYS A C 1
ATOM 1201 O O . CYS A 1 152 ? 58.728 -10.288 -50.011 1.00 36.38 152 CYS A O 1
ATOM 1203 N N . ARG A 1 153 ? 58.929 -9.915 -52.251 1.00 38.81 153 ARG A N 1
ATOM 1204 C CA . ARG A 1 153 ? 57.620 -10.356 -52.794 1.00 38.81 153 ARG A CA 1
ATOM 1205 C C . ARG A 1 153 ? 56.493 -9.308 -52.635 1.00 38.81 153 ARG A C 1
ATOM 1207 O O . ARG A 1 153 ? 56.166 -8.933 -51.521 1.00 38.81 153 ARG A O 1
ATOM 1214 N N . HIS A 1 154 ? 55.866 -8.776 -53.687 1.00 37.62 154 HIS A N 1
ATOM 1215 C CA . HIS A 1 154 ? 55.529 -9.325 -55.003 1.00 37.62 154 HIS A CA 1
ATOM 1216 C C . HIS A 1 154 ? 55.427 -8.217 -56.064 1.00 37.62 154 HIS A C 1
ATOM 1218 O O . HIS A 1 154 ? 55.154 -7.063 -55.667 1.00 37.62 154 HIS A O 1
#